Protein AF-A0A3M1H164-F1 (afdb_monomer_lite)

Sequence (115 aa):
DPVALRGERWFLGRIYHYPGGGVHHGVPLSNYGGWWLVGATILGLFAWIDRRLPAEPQRAGAGLGALFYLSIMAFCVGVAGWIGAWEVAVSGGLIASPIAALALGRALLGQPRRG

pLDDT: mean 81.48, std 11.84, range [47.69, 97.38]

Foldseek 3Di:
DLLLCLQPLDPNNVPDADVVFDDPSRDHVVVVVVVVVVVCVVVVVCVVVVVVDDDDDDDPCPLVVLVVVVVVLVVVLVSCVVSPVPVCNVVSCVVCPVVVVVSVCCVVVVDDPPD

Structure (mmCIF, N/CA/C/O backbone):
data_AF-A0A3M1H164-F1
#
_entry.id   AF-A0A3M1H164-F1
#
loop_
_atom_site.group_PDB
_atom_site.id
_atom_site.type_symbol
_atom_site.label_atom_id
_atom_site.label_alt_id
_atom_site.label_comp_id
_atom_site.label_asym_id
_atom_site.label_entity_id
_atom_site.label_seq_id
_atom_site.pdbx_PDB_ins_code
_atom_site.Cartn_x
_atom_site.Cartn_y
_atom_site.Cartn_z
_atom_site.occupancy
_atom_site.B_iso_or_equiv
_atom_site.auth_seq_id
_atom_site.auth_comp_id
_atom_site.auth_asym_id
_atom_site.auth_atom_id
_atom_site.pdbx_PDB_model_num
ATOM 1 N N . ASP A 1 1 ? -5.702 1.147 6.148 1.00 69.75 1 ASP A N 1
ATOM 2 C CA . ASP A 1 1 ? -7.058 1.523 6.588 1.00 69.75 1 ASP A CA 1
ATOM 3 C C . ASP A 1 1 ? -7.427 1.054 7.996 1.00 69.75 1 ASP A C 1
ATOM 5 O O . ASP A 1 1 ? -7.745 1.908 8.809 1.00 69.75 1 ASP A O 1
ATOM 9 N N . PRO A 1 2 ? -7.295 -0.234 8.375 1.00 69.25 2 PRO A N 1
ATOM 10 C CA . PRO A 1 2 ? -7.718 -0.703 9.707 1.00 69.25 2 PRO A CA 1
ATOM 11 C C . PRO A 1 2 ? -7.019 -0.007 10.885 1.00 69.25 2 PRO A C 1
ATOM 13 O O . PRO A 1 2 ? -7.591 0.126 11.960 1.00 69.25 2 PRO A O 1
ATOM 16 N N . VAL A 1 3 ? -5.781 0.453 10.670 1.00 68.50 3 VAL A N 1
ATOM 17 C CA . VAL A 1 3 ? -5.001 1.274 11.612 1.00 68.50 3 VAL A CA 1
ATOM 18 C C . VAL A 1 3 ? -5.655 2.638 11.858 1.00 68.50 3 VAL A C 1
ATOM 20 O O . VAL A 1 3 ? -5.666 3.114 12.989 1.00 68.50 3 VAL A O 1
ATOM 23 N N . ALA A 1 4 ? -6.243 3.246 10.823 1.00 64.56 4 ALA A N 1
ATOM 24 C CA . ALA A 1 4 ? -6.838 4.576 10.900 1.00 64.56 4 ALA A CA 1
ATOM 25 C C . ALA A 1 4 ? -8.094 4.616 11.781 1.00 64.56 4 ALA A C 1
ATOM 27 O O . ALA A 1 4 ? -8.417 5.676 12.294 1.00 64.56 4 ALA A O 1
ATOM 28 N N . LEU A 1 5 ? -8.746 3.468 12.000 1.00 61.28 5 LEU A N 1
ATOM 29 C CA . LEU A 1 5 ? -9.949 3.320 12.825 1.00 61.28 5 LEU A CA 1
ATOM 30 C C . LEU A 1 5 ? -9.649 2.935 14.286 1.00 61.28 5 LEU A C 1
ATOM 32 O O . LEU A 1 5 ? -10.569 2.693 15.064 1.00 61.28 5 LEU A O 1
ATOM 36 N N . ARG A 1 6 ? -8.374 2.856 14.699 1.00 67.62 6 ARG A N 1
ATOM 37 C CA . ARG A 1 6 ? -7.979 2.397 16.049 1.00 67.62 6 ARG A CA 1
ATOM 38 C C . ARG A 1 6 ? -8.120 3.467 17.143 1.00 67.62 6 ARG A C 1
ATOM 40 O O . ARG A 1 6 ? -7.290 3.518 18.048 1.00 67.62 6 ARG A O 1
ATOM 47 N N . GLY A 1 7 ? -9.189 4.266 17.102 1.00 67.81 7 GLY A N 1
ATOM 48 C CA . GLY A 1 7 ? -9.614 5.148 18.197 1.00 67.81 7 GLY A CA 1
ATOM 49 C C . GLY A 1 7 ? -8.476 5.970 18.810 1.00 67.81 7 GLY A C 1
ATOM 50 O O . GLY A 1 7 ? -7.792 6.710 18.116 1.00 67.81 7 GLY A O 1
ATOM 51 N N . GLU A 1 8 ? -8.245 5.813 20.116 1.00 67.50 8 GLU A N 1
ATOM 52 C CA . GLU A 1 8 ? -7.199 6.538 20.863 1.00 67.50 8 GLU A CA 1
ATOM 53 C C . GLU A 1 8 ? -5.760 6.103 20.558 1.00 67.50 8 GLU A C 1
ATOM 55 O O . GLU A 1 8 ? -4.817 6.780 20.954 1.00 67.50 8 GLU A O 1
ATOM 60 N N . ARG A 1 9 ? -5.568 4.974 19.870 1.00 71.69 9 ARG A N 1
ATOM 61 C CA . ARG A 1 9 ? -4.235 4.413 19.598 1.00 71.69 9 ARG A CA 1
ATOM 62 C C . ARG A 1 9 ? -3.594 4.985 18.338 1.00 71.69 9 ARG A C 1
ATOM 64 O O . ARG A 1 9 ? -2.428 4.715 18.071 1.00 71.69 9 ARG A O 1
ATOM 71 N N . TRP A 1 10 ? -4.345 5.749 17.550 1.00 76.56 10 TRP A N 1
ATOM 72 C CA . TRP A 1 10 ? -3.853 6.402 16.346 1.00 76.56 10 TRP A CA 1
ATOM 73 C C . TRP A 1 10 ? -4.555 7.740 16.145 1.00 76.56 10 TRP A C 1
ATOM 75 O O . TRP A 1 10 ? -5.766 7.829 16.308 1.00 76.56 10 TRP A O 1
ATOM 85 N N . PHE A 1 11 ? -3.815 8.778 15.755 1.00 76.75 11 PHE A N 1
ATOM 86 C CA . PHE A 1 11 ? -4.332 10.152 15.755 1.00 76.75 11 PHE A CA 1
ATOM 87 C C . PHE A 1 11 ? -5.584 10.355 14.875 1.00 76.75 11 PHE A C 1
ATOM 89 O O . PHE A 1 11 ? -6.436 11.172 15.215 1.00 76.75 11 PHE A O 1
ATOM 96 N N . LEU A 1 12 ? -5.740 9.590 13.782 1.00 71.25 12 LEU A N 1
ATOM 97 C CA . LEU A 1 12 ? -6.947 9.632 12.940 1.00 71.25 12 LEU A CA 1
ATOM 98 C C . LEU A 1 12 ? -8.152 8.905 13.553 1.00 71.25 12 LEU A C 1
ATOM 100 O O . LEU A 1 12 ? -9.280 9.200 13.176 1.00 71.25 12 LEU A O 1
ATOM 104 N N . GLY A 1 13 ? -7.950 8.001 14.512 1.00 67.62 13 GLY A N 1
ATOM 105 C CA . GLY A 1 13 ? -8.997 7.112 15.018 1.00 67.62 13 GLY A CA 1
ATOM 106 C C . GLY A 1 13 ? -10.146 7.805 15.743 1.00 67.62 13 GLY A C 1
ATOM 107 O O . GLY A 1 13 ? -11.212 7.214 15.879 1.00 67.62 13 GLY A O 1
ATOM 108 N N . ARG A 1 14 ? -9.965 9.057 16.181 1.00 66.06 14 ARG A N 1
ATOM 109 C CA . ARG A 1 14 ? -11.033 9.868 16.791 1.00 66.06 14 ARG A CA 1
ATOM 110 C C . ARG A 1 14 ? -11.841 10.702 15.791 1.00 66.06 14 ARG A C 1
ATOM 112 O O . ARG A 1 14 ? -12.930 11.144 16.133 1.00 66.06 14 ARG A O 1
ATOM 119 N N . ILE A 1 15 ? -11.321 10.930 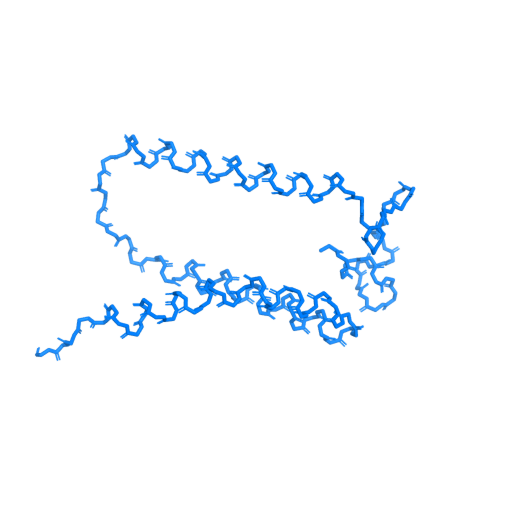14.585 1.00 76.88 15 ILE A N 1
ATOM 120 C CA . ILE A 1 15 ? -11.947 11.797 13.566 1.00 76.88 15 ILE A CA 1
ATOM 121 C C . ILE A 1 15 ? -12.382 11.027 12.317 1.00 76.88 15 ILE A C 1
ATOM 123 O O . ILE A 1 15 ? -13.244 11.491 11.577 1.00 76.88 15 ILE A O 1
ATOM 127 N N . TYR A 1 16 ? -11.811 9.846 12.091 1.00 73.00 16 TYR A N 1
ATOM 128 C CA . TYR A 1 16 ? -12.071 9.017 10.929 1.00 73.00 16 TYR A CA 1
ATOM 129 C C . TYR A 1 16 ? -12.880 7.787 11.334 1.00 73.00 16 TYR A C 1
ATOM 131 O O . TYR A 1 16 ? -12.412 6.945 12.097 1.00 73.00 16 TYR A O 1
ATOM 139 N N . HIS A 1 17 ? -14.104 7.694 10.824 1.00 73.25 17 HIS A N 1
ATOM 140 C CA . HIS A 1 17 ? -14.969 6.532 10.986 1.00 73.25 17 HIS A CA 1
ATOM 141 C C . HIS A 1 17 ? -15.867 6.376 9.757 1.00 73.25 17 HIS A C 1
ATOM 143 O O . HIS A 1 17 ? -16.212 7.361 9.105 1.00 73.25 17 HIS A O 1
ATOM 149 N N . TYR A 1 18 ? -16.260 5.139 9.447 1.00 76.56 18 TYR A N 1
ATOM 150 C CA . TYR A 1 18 ? -17.259 4.867 8.416 1.00 76.56 18 TYR A CA 1
ATOM 151 C C . TYR A 1 18 ? -18.661 4.880 9.044 1.00 76.56 18 TYR A C 1
ATOM 153 O O . TYR A 1 18 ? -18.923 4.060 9.932 1.00 76.56 18 TYR A O 1
ATOM 161 N N . PRO A 1 19 ? -19.575 5.771 8.611 1.00 67.19 19 PRO A N 1
ATOM 162 C CA . PRO A 1 19 ? -20.966 5.742 9.052 1.00 67.19 19 PRO A CA 1
ATOM 163 C C . PRO A 1 19 ? -21.597 4.394 8.673 1.00 67.19 19 PRO A C 1
ATOM 165 O O . PRO A 1 19 ? -21.598 4.019 7.504 1.00 67.19 19 PRO A O 1
ATOM 168 N N . GLY A 1 20 ? -22.086 3.642 9.663 1.00 70.06 20 GLY A N 1
ATOM 169 C CA . GLY A 1 20 ? -22.611 2.278 9.478 1.00 70.06 20 GLY A CA 1
ATOM 170 C C . GLY A 1 20 ? -21.599 1.149 9.720 1.00 70.06 20 GLY A C 1
ATOM 171 O O . GLY A 1 20 ? -21.988 -0.016 9.744 1.00 70.06 20 GLY A O 1
ATOM 172 N N . GLY A 1 21 ? -20.326 1.477 9.966 1.00 74.12 21 GLY A N 1
ATOM 173 C CA . GLY A 1 21 ? -19.271 0.494 10.196 1.00 74.12 21 GLY A CA 1
ATOM 174 C C . GLY A 1 21 ? -18.958 -0.359 8.963 1.00 74.12 21 GLY A C 1
ATOM 175 O O . GLY A 1 21 ? -19.438 -0.126 7.856 1.00 74.12 21 GLY A O 1
ATOM 176 N N . GLY A 1 22 ? -18.110 -1.365 9.150 1.00 79.44 22 GLY A N 1
ATOM 177 C CA . GLY A 1 22 ? -17.683 -2.251 8.077 1.00 79.44 22 GLY A CA 1
ATOM 178 C C . GLY A 1 22 ? -17.251 -3.608 8.607 1.00 79.44 22 GLY A C 1
ATOM 179 O O . GLY A 1 22 ? -16.784 -3.722 9.740 1.00 79.44 22 GLY A O 1
ATOM 180 N N . VAL A 1 23 ? -17.429 -4.639 7.781 1.00 79.06 23 VAL A N 1
ATOM 181 C CA . VAL A 1 23 ? -17.295 -6.052 8.177 1.00 79.06 23 VAL A CA 1
ATOM 182 C C . VAL A 1 23 ? -15.882 -6.387 8.663 1.00 79.06 23 VAL A C 1
ATOM 184 O O . VAL A 1 23 ? -15.720 -7.200 9.567 1.00 79.06 23 VAL A O 1
ATOM 187 N N . HIS A 1 24 ? -14.854 -5.745 8.104 1.00 79.31 24 HIS A N 1
ATOM 188 C CA . HIS A 1 24 ? -13.462 -6.040 8.426 1.00 79.31 24 HIS A CA 1
ATOM 189 C C . HIS A 1 24 ? -12.812 -4.862 9.164 1.00 79.31 24 HIS A C 1
ATOM 191 O O . HIS A 1 24 ? -12.486 -3.839 8.565 1.00 79.31 24 HIS A O 1
ATOM 197 N N . HIS A 1 25 ? -12.642 -4.993 10.484 1.00 78.81 25 HIS A N 1
ATOM 198 C CA . HIS A 1 25 ? -12.101 -3.953 11.377 1.00 78.81 25 HIS A CA 1
ATOM 199 C C . HIS A 1 25 ? -12.802 -2.581 11.279 1.00 78.81 25 HIS A C 1
ATOM 201 O O . HIS A 1 25 ? -12.156 -1.550 11.454 1.00 78.81 25 HIS A O 1
ATOM 207 N N . GLY A 1 26 ? -14.105 -2.549 10.980 1.00 78.50 26 GLY A N 1
ATOM 208 C CA . GLY A 1 26 ? -14.851 -1.300 10.791 1.00 78.50 26 GLY A CA 1
ATOM 209 C C . GLY A 1 26 ? -14.694 -0.675 9.401 1.00 78.50 26 GLY A C 1
ATOM 210 O O . GLY A 1 26 ? -15.292 0.365 9.140 1.00 78.50 26 GLY A O 1
ATOM 211 N N . VAL A 1 27 ? -13.931 -1.311 8.505 1.00 82.00 27 VAL A N 1
ATOM 212 C CA . VAL A 1 27 ? -13.742 -0.890 7.113 1.00 82.00 27 VAL A CA 1
ATOM 213 C C . VAL A 1 27 ? -14.751 -1.617 6.213 1.00 82.00 27 VAL A C 1
ATOM 215 O O . VAL A 1 27 ? -14.841 -2.851 6.263 1.00 82.00 27 VAL A O 1
ATOM 218 N N . PRO A 1 28 ? -15.534 -0.902 5.387 1.00 86.50 28 PRO A N 1
ATOM 219 C CA . PRO A 1 28 ? -16.487 -1.521 4.476 1.00 86.50 28 PRO A CA 1
ATOM 220 C C . PRO A 1 28 ? -15.773 -2.193 3.297 1.00 86.50 28 PRO A C 1
ATOM 222 O O . PRO A 1 28 ? -14.730 -1.734 2.830 1.00 86.50 28 PRO A O 1
ATOM 225 N N . LEU A 1 29 ? -16.368 -3.261 2.757 1.00 87.06 29 LEU A N 1
ATOM 226 C CA . LEU A 1 29 ? -15.820 -3.975 1.593 1.00 87.06 29 LEU A CA 1
ATOM 227 C C . LEU A 1 29 ? -15.684 -3.076 0.353 1.00 87.06 29 LEU A C 1
ATOM 229 O O . LEU A 1 29 ? -14.777 -3.273 -0.453 1.00 87.06 29 LEU A O 1
ATOM 233 N N . SER A 1 30 ? -16.529 -2.048 0.235 1.00 86.75 30 SER A N 1
ATOM 234 C CA . SER A 1 30 ? -16.448 -1.044 -0.830 1.00 86.75 30 SER A CA 1
ATOM 235 C C . SER A 1 30 ? -15.122 -0.281 -0.835 1.00 86.75 30 SER A C 1
ATOM 237 O O . SER A 1 30 ? -14.636 0.050 -1.912 1.00 86.75 30 SER A O 1
ATOM 239 N N . ASN A 1 31 ? -14.492 -0.055 0.324 1.00 88.56 31 ASN A N 1
ATOM 240 C CA . ASN A 1 31 ? -13.179 0.588 0.388 1.00 88.56 31 ASN A CA 1
ATOM 241 C C . ASN A 1 31 ? -12.092 -0.303 -0.232 1.00 88.56 31 ASN A C 1
ATOM 243 O O . ASN A 1 31 ? -11.313 0.149 -1.069 1.00 88.56 31 ASN A O 1
ATOM 247 N N . TYR A 1 32 ? -12.077 -1.591 0.119 1.00 87.62 32 TYR A N 1
ATOM 248 C CA . TYR A 1 32 ? -11.153 -2.560 -0.477 1.00 87.62 32 TYR A CA 1
ATOM 249 C C . TYR A 1 32 ? -11.356 -2.673 -1.992 1.00 87.62 32 TYR A C 1
ATOM 251 O O . TYR A 1 32 ? -10.387 -2.626 -2.750 1.00 87.62 32 TYR A O 1
ATOM 259 N N . GLY A 1 33 ? -12.615 -2.758 -2.434 1.00 90.44 33 GLY A N 1
ATOM 260 C CA . GLY A 1 33 ? -12.966 -2.771 -3.854 1.00 90.44 33 GLY A CA 1
ATOM 261 C C . GLY A 1 33 ? -12.543 -1.492 -4.582 1.00 90.44 33 GLY A C 1
ATOM 262 O O . GLY A 1 33 ? -12.009 -1.566 -5.686 1.00 90.44 33 GLY A O 1
ATOM 263 N N . GLY A 1 34 ? -12.707 -0.329 -3.947 1.00 90.69 34 GLY A N 1
ATOM 264 C CA . GLY A 1 34 ? -12.271 0.959 -4.480 1.00 90.69 34 GLY A CA 1
ATOM 265 C C . GLY A 1 34 ? -10.761 1.011 -4.705 1.00 90.69 34 GLY A C 1
ATOM 266 O O . GLY A 1 34 ? -10.318 1.345 -5.801 1.00 90.69 34 GLY A O 1
ATOM 267 N N . TRP A 1 35 ? -9.962 0.603 -3.715 1.00 91.31 35 TRP A N 1
ATOM 268 C CA . TRP A 1 35 ? -8.504 0.538 -3.859 1.00 91.31 35 TRP A CA 1
ATOM 269 C C . TRP A 1 35 ? -8.056 -0.451 -4.932 1.00 91.31 35 TRP A C 1
ATOM 271 O O . TRP A 1 35 ? -7.139 -0.145 -5.695 1.00 91.31 35 TRP A O 1
ATOM 281 N N . TRP A 1 36 ? -8.716 -1.606 -5.029 1.00 93.00 36 TRP A N 1
ATOM 282 C CA . TRP A 1 36 ? -8.447 -2.566 -6.096 1.00 93.00 36 TRP A CA 1
ATOM 283 C C . TRP A 1 36 ? -8.733 -1.964 -7.476 1.00 93.00 36 TRP A C 1
ATOM 285 O O . TRP A 1 36 ? -7.883 -2.040 -8.360 1.00 93.00 36 TRP A O 1
ATOM 295 N N . LEU A 1 37 ? -9.883 -1.304 -7.648 1.00 96.00 37 LEU A N 1
ATOM 296 C CA . LEU A 1 37 ? -10.272 -0.671 -8.909 1.00 96.00 37 LEU A CA 1
ATOM 297 C C . LEU A 1 37 ? -9.309 0.454 -9.299 1.00 96.00 37 LEU A C 1
ATOM 299 O O . LEU A 1 37 ? -8.876 0.516 -10.448 1.00 96.00 37 LEU A O 1
ATOM 303 N N . VAL A 1 38 ? -8.947 1.324 -8.353 1.00 96.50 38 VAL A N 1
ATOM 304 C CA . VAL A 1 38 ? -7.987 2.414 -8.581 1.00 96.50 38 VAL A CA 1
ATOM 305 C C . VAL A 1 38 ? -6.629 1.840 -8.977 1.00 96.50 38 VAL A C 1
ATOM 307 O O . VAL A 1 38 ? -6.065 2.257 -9.986 1.00 96.50 38 VAL A O 1
ATOM 310 N N . GLY A 1 39 ? -6.134 0.838 -8.245 1.00 92.12 39 GLY A N 1
ATOM 311 C CA . GLY A 1 39 ? -4.879 0.159 -8.563 1.00 92.12 39 GLY A CA 1
ATOM 312 C C . GLY A 1 39 ? -4.895 -0.488 -9.950 1.00 92.12 39 GLY A C 1
ATOM 313 O O . GLY A 1 39 ? -3.990 -0.249 -10.747 1.00 92.12 39 GLY A O 1
ATOM 314 N N . ALA A 1 40 ? -5.945 -1.245 -10.275 1.00 95.00 40 ALA A N 1
ATOM 315 C CA . ALA A 1 40 ? -6.118 -1.873 -11.584 1.00 95.00 40 ALA A CA 1
ATOM 316 C C . ALA A 1 40 ? -6.202 -0.838 -12.715 1.00 95.00 40 ALA A C 1
ATOM 318 O O . ALA A 1 40 ? -5.598 -1.026 -13.768 1.00 95.00 40 ALA A O 1
ATOM 319 N N . THR A 1 41 ? -6.896 0.278 -12.481 1.00 97.38 41 THR A N 1
ATOM 320 C CA . THR A 1 41 ? -7.014 1.377 -13.448 1.00 97.38 41 THR A CA 1
ATOM 321 C C . THR A 1 41 ? -5.660 2.026 -13.700 1.00 97.38 41 THR A C 1
ATOM 323 O O . THR A 1 41 ? -5.260 2.171 -14.851 1.00 97.38 41 THR A O 1
ATOM 326 N N . ILE A 1 42 ? -4.920 2.366 -12.640 1.00 94.44 42 ILE A N 1
ATOM 327 C CA . ILE A 1 42 ? -3.580 2.954 -12.750 1.00 94.44 42 ILE A CA 1
ATOM 328 C C . ILE A 1 42 ? -2.659 2.003 -13.516 1.00 94.44 42 ILE A C 1
ATOM 330 O O . ILE A 1 42 ? -2.071 2.406 -14.516 1.00 94.44 42 ILE A O 1
ATOM 334 N N . LEU A 1 43 ? -2.566 0.737 -13.100 1.00 91.94 43 LEU A N 1
ATOM 335 C CA . LEU A 1 43 ? -1.706 -0.253 -13.756 1.00 91.94 43 LEU A CA 1
ATOM 336 C C . LEU A 1 43 ? -2.102 -0.485 -15.219 1.00 91.94 43 LEU A C 1
ATOM 338 O O . LEU A 1 43 ? -1.230 -0.549 -16.083 1.00 91.94 43 LEU A O 1
ATOM 342 N N . GLY A 1 44 ? -3.402 -0.576 -15.508 1.00 95.06 44 GLY A N 1
ATOM 343 C CA . GLY A 1 44 ? -3.920 -0.750 -16.863 1.00 95.06 44 GLY A CA 1
ATOM 344 C C . GLY A 1 44 ? -3.608 0.441 -17.768 1.00 95.06 44 GLY A C 1
ATOM 345 O O . GLY A 1 44 ? -3.147 0.249 -18.892 1.00 95.06 44 GLY A O 1
ATOM 346 N N . LEU A 1 45 ? -3.793 1.666 -17.269 1.00 95.00 45 LEU A N 1
ATOM 347 C CA . LEU A 1 45 ? -3.443 2.887 -17.995 1.00 95.00 45 LEU A CA 1
ATOM 348 C C . LEU A 1 45 ? -1.936 2.984 -18.224 1.00 95.00 45 LEU A C 1
ATOM 350 O O . LEU A 1 45 ? -1.525 3.233 -19.353 1.00 95.00 45 LEU A O 1
ATOM 354 N N . PHE A 1 46 ? -1.115 2.728 -17.202 1.00 89.25 46 PHE A N 1
ATOM 355 C CA . PHE A 1 46 ? 0.339 2.705 -17.354 1.00 89.25 46 PHE A CA 1
ATOM 356 C C . PHE A 1 46 ? 0.762 1.689 -18.411 1.00 89.25 46 PHE A C 1
ATOM 358 O O . PHE A 1 46 ? 1.457 2.063 -19.346 1.00 89.25 46 PHE A O 1
ATOM 365 N N . ALA A 1 47 ? 0.282 0.446 -18.336 1.00 90.06 47 ALA A N 1
ATOM 366 C CA . ALA A 1 47 ? 0.601 -0.580 -19.326 1.00 90.06 47 ALA A CA 1
ATOM 367 C C . ALA A 1 47 ? 0.132 -0.203 -20.742 1.00 90.06 47 ALA A C 1
ATOM 369 O O . ALA A 1 47 ? 0.805 -0.513 -21.723 1.00 90.06 47 ALA A O 1
ATOM 370 N N . TRP A 1 48 ? -1.016 0.462 -20.876 1.00 92.94 48 TRP A N 1
ATOM 371 C CA . TRP A 1 48 ? -1.521 0.923 -22.169 1.00 92.94 48 TRP A CA 1
ATOM 372 C C . TRP A 1 48 ? -0.687 2.067 -22.756 1.00 92.94 48 TRP A C 1
ATOM 374 O O . TRP A 1 48 ? -0.389 2.040 -23.950 1.00 92.94 48 TRP A O 1
ATOM 384 N N . ILE A 1 49 ? -0.288 3.041 -21.931 1.00 90.94 49 ILE A N 1
ATOM 385 C CA . ILE A 1 49 ? 0.585 4.152 -22.333 1.00 90.94 49 ILE A CA 1
ATOM 386 C C . ILE A 1 49 ? 1.968 3.617 -22.715 1.00 90.94 49 ILE A C 1
ATOM 388 O O . ILE A 1 49 ? 2.476 3.954 -23.780 1.00 90.94 49 ILE A O 1
ATOM 392 N N . ASP A 1 50 ? 2.550 2.753 -21.884 1.00 86.38 50 ASP A N 1
ATOM 393 C CA . ASP A 1 50 ? 3.910 2.229 -22.054 1.00 86.38 50 ASP A CA 1
ATOM 394 C C . ASP A 1 50 ? 4.055 1.452 -23.373 1.00 86.38 50 ASP A C 1
ATOM 396 O O . ASP A 1 50 ? 5.042 1.590 -24.085 1.00 86.38 50 ASP A O 1
ATOM 400 N N . ARG A 1 51 ? 3.005 0.729 -23.790 1.00 87.25 51 ARG A N 1
ATOM 401 C CA . ARG A 1 51 ? 2.955 0.035 -25.094 1.00 87.25 51 ARG A CA 1
ATOM 402 C C . ARG A 1 51 ? 2.893 0.966 -26.306 1.00 87.25 51 ARG A C 1
ATOM 404 O O . ARG A 1 51 ? 3.085 0.497 -27.425 1.00 87.25 51 ARG A O 1
ATOM 411 N N . ARG A 1 52 ? 2.551 2.241 -26.112 1.00 89.56 52 ARG A N 1
ATOM 412 C CA . ARG A 1 52 ? 2.428 3.253 -27.174 1.00 89.56 52 ARG A CA 1
ATOM 413 C C . ARG A 1 52 ? 3.616 4.207 -27.224 1.00 89.56 52 ARG A C 1
ATOM 415 O O . ARG A 1 52 ? 3.714 4.982 -28.173 1.00 89.56 52 ARG A O 1
ATOM 422 N N . LEU A 1 53 ? 4.487 4.172 -26.221 1.00 84.19 53 LEU A N 1
ATOM 423 C CA . LEU A 1 53 ? 5.702 4.970 -26.185 1.00 84.19 53 LEU A CA 1
ATOM 424 C C . LEU A 1 53 ? 6.864 4.184 -26.814 1.00 84.19 53 LEU A C 1
ATOM 426 O O . LEU A 1 53 ? 6.916 2.958 -26.695 1.00 84.19 53 LEU A O 1
ATOM 430 N N . PRO A 1 54 ? 7.797 4.861 -27.504 1.00 80.44 54 PRO A N 1
ATOM 431 C CA . PRO A 1 54 ? 9.038 4.228 -27.928 1.00 80.44 54 PRO A CA 1
ATOM 432 C C . PRO A 1 54 ? 9.817 3.729 -26.704 1.00 80.44 54 PRO A C 1
ATOM 434 O O . PRO A 1 54 ? 9.751 4.325 -25.629 1.00 80.44 54 PRO A O 1
ATOM 437 N N . ALA A 1 55 ? 10.545 2.622 -26.870 1.00 73.31 55 ALA A N 1
ATOM 438 C CA . ALA A 1 55 ? 11.333 2.035 -25.795 1.00 73.31 55 ALA A CA 1
ATOM 439 C C . ALA A 1 55 ? 12.428 3.014 -25.345 1.00 73.31 55 ALA A C 1
ATOM 441 O O . ALA A 1 55 ? 13.430 3.207 -26.032 1.00 73.31 55 ALA A O 1
ATOM 442 N N . GLU A 1 56 ? 12.230 3.629 -24.184 1.00 66.44 56 GLU A N 1
ATOM 443 C CA . GLU A 1 56 ? 13.232 4.472 -23.542 1.00 66.44 56 GLU A CA 1
ATOM 444 C C . GLU A 1 56 ? 14.251 3.600 -22.788 1.00 66.44 56 GLU A C 1
ATOM 446 O O . GLU A 1 56 ? 13.866 2.600 -22.165 1.00 66.44 56 GLU A O 1
ATOM 451 N N . PRO A 1 57 ? 15.549 3.962 -22.786 1.00 61.19 57 PRO A N 1
ATOM 452 C CA . PRO A 1 57 ? 16.526 3.299 -21.939 1.00 61.19 57 PRO A CA 1
ATOM 453 C C . PRO A 1 57 ? 16.069 3.349 -20.478 1.00 61.19 57 PRO A C 1
ATOM 455 O O . PRO A 1 57 ? 15.550 4.360 -19.998 1.00 61.19 57 PRO A O 1
ATOM 458 N N . GLN A 1 58 ? 16.248 2.231 -19.772 1.00 61.50 58 GLN A N 1
ATOM 459 C CA . GLN A 1 58 ? 15.752 2.037 -18.414 1.00 61.50 58 GLN A CA 1
ATOM 460 C C . GLN A 1 58 ? 16.220 3.186 -17.507 1.00 61.50 58 GLN A C 1
ATOM 462 O O . GLN A 1 58 ? 17.404 3.316 -17.196 1.00 61.50 58 GLN A O 1
ATOM 467 N N . ARG A 1 59 ? 15.285 4.065 -17.121 1.00 58.84 59 ARG A N 1
ATOM 468 C CA . ARG A 1 59 ? 15.599 5.278 -16.356 1.00 58.84 59 ARG A CA 1
ATOM 469 C C . ARG A 1 59 ? 16.237 4.898 -15.020 1.00 58.84 59 ARG A C 1
ATOM 471 O O . ARG A 1 59 ? 15.688 4.083 -14.276 1.00 58.84 59 ARG A O 1
ATOM 478 N N . ALA A 1 60 ? 17.334 5.571 -14.673 1.00 57.44 60 ALA A N 1
ATOM 479 C CA . ALA A 1 60 ? 18.141 5.359 -13.464 1.00 57.44 60 ALA A CA 1
ATOM 480 C C . ALA A 1 60 ? 17.408 5.564 -12.108 1.00 57.44 60 ALA A C 1
ATOM 482 O O . ALA A 1 60 ? 18.040 5.562 -11.058 1.00 57.44 60 ALA A O 1
ATOM 483 N N . GLY A 1 61 ? 16.079 5.720 -12.095 1.00 61.78 61 GLY A N 1
ATOM 484 C CA . GLY A 1 61 ? 15.258 5.950 -10.901 1.00 61.78 61 GLY A CA 1
ATOM 485 C C . GLY A 1 61 ? 14.357 4.783 -10.477 1.00 61.78 61 GLY A C 1
ATOM 486 O O . GLY A 1 61 ? 13.711 4.880 -9.436 1.00 61.78 61 GLY A O 1
ATOM 487 N N . ALA A 1 62 ? 14.301 3.676 -11.228 1.00 70.06 62 ALA A N 1
ATOM 488 C CA . ALA A 1 62 ? 13.406 2.553 -10.906 1.00 70.06 62 ALA A CA 1
ATOM 489 C C . ALA A 1 62 ? 13.665 1.961 -9.502 1.00 70.06 62 ALA A C 1
ATOM 491 O O . ALA A 1 62 ? 12.727 1.623 -8.779 1.00 70.06 62 ALA A O 1
ATOM 492 N N . GLY A 1 63 ? 14.934 1.912 -9.081 1.00 78.06 63 GLY A N 1
ATOM 493 C CA . GLY A 1 63 ? 15.320 1.475 -7.736 1.00 78.06 63 GLY A CA 1
ATOM 494 C C . GLY A 1 63 ? 14.864 2.430 -6.628 1.00 78.06 63 GLY A C 1
ATOM 495 O O . GLY A 1 63 ? 14.457 1.970 -5.567 1.00 78.06 63 GLY A O 1
ATOM 496 N N . LEU A 1 64 ? 14.858 3.744 -6.884 1.00 82.19 64 LEU A N 1
ATOM 497 C CA . LEU A 1 64 ? 14.382 4.746 -5.922 1.00 82.19 64 LEU A CA 1
ATOM 498 C C . LEU A 1 64 ? 12.869 4.647 -5.715 1.00 82.19 64 LEU A C 1
ATOM 500 O O . LEU A 1 64 ? 12.407 4.705 -4.580 1.00 82.19 64 LEU A O 1
ATOM 504 N N . GLY A 1 65 ? 12.104 4.430 -6.791 1.00 82.38 65 GLY A N 1
ATOM 505 C CA . GLY A 1 65 ? 10.659 4.200 -6.697 1.00 82.38 65 GLY A CA 1
ATOM 506 C C . GLY A 1 65 ? 10.322 2.947 -5.882 1.00 82.38 65 GLY A C 1
ATOM 507 O O . GLY A 1 65 ? 9.479 2.998 -4.987 1.00 82.38 65 GLY A O 1
ATOM 508 N N . ALA A 1 66 ? 11.031 1.840 -6.133 1.00 83.75 66 ALA A N 1
ATOM 509 C CA . ALA A 1 66 ? 10.871 0.607 -5.364 1.00 83.75 66 ALA A CA 1
ATOM 510 C C . ALA A 1 66 ? 11.264 0.788 -3.888 1.00 83.75 66 ALA A C 1
ATOM 512 O O . ALA A 1 66 ? 10.522 0.372 -2.999 1.00 83.75 66 ALA A O 1
ATOM 513 N N . LEU A 1 67 ? 12.393 1.451 -3.621 1.00 87.00 67 LEU A N 1
ATOM 514 C CA . LEU A 1 67 ? 12.848 1.748 -2.264 1.00 87.00 67 LEU A CA 1
ATOM 515 C C . LEU A 1 67 ? 11.829 2.608 -1.512 1.00 87.00 67 LEU A C 1
ATOM 517 O O . LEU A 1 67 ? 11.504 2.308 -0.365 1.00 87.00 67 LEU A O 1
ATOM 521 N N . PHE A 1 68 ? 11.289 3.642 -2.158 1.00 89.31 68 PHE A N 1
ATOM 522 C CA . PHE A 1 68 ? 10.288 4.520 -1.562 1.00 89.31 68 PHE A CA 1
ATOM 523 C C . PHE A 1 68 ? 9.007 3.757 -1.210 1.00 89.31 68 PHE A C 1
ATOM 525 O O . PHE A 1 68 ? 8.532 3.843 -0.078 1.00 89.31 68 PHE A O 1
ATOM 532 N N . TYR A 1 69 ? 8.499 2.934 -2.133 1.00 88.06 69 TYR A N 1
ATOM 533 C CA . TYR A 1 69 ? 7.329 2.093 -1.880 1.00 88.06 69 TYR A CA 1
ATOM 534 C C . TYR A 1 69 ? 7.554 1.118 -0.714 1.00 88.06 69 TYR A C 1
ATOM 536 O O . TYR A 1 69 ? 6.724 1.025 0.192 1.00 88.06 69 TYR A O 1
ATOM 544 N N . LEU A 1 70 ? 8.697 0.422 -0.694 1.00 90.31 70 LEU A N 1
ATOM 545 C CA . LEU A 1 70 ? 9.043 -0.502 0.389 1.00 90.31 70 LEU A CA 1
ATOM 546 C C . LEU A 1 70 ? 9.220 0.221 1.730 1.00 90.31 70 LEU A C 1
ATOM 548 O O . LEU A 1 70 ? 8.833 -0.324 2.760 1.00 90.31 70 LEU A O 1
ATOM 552 N N . SER A 1 71 ? 9.729 1.455 1.722 1.00 91.62 71 SER A N 1
ATOM 553 C CA . SER A 1 71 ? 9.863 2.288 2.924 1.00 91.62 71 SER A CA 1
ATOM 554 C C . SER A 1 71 ? 8.501 2.669 3.502 1.00 91.62 71 SER A C 1
ATOM 556 O O . SER A 1 71 ? 8.289 2.530 4.706 1.00 91.62 71 SER A O 1
ATOM 558 N N . ILE A 1 72 ? 7.550 3.077 2.652 1.00 92.56 72 ILE A N 1
ATOM 559 C CA . ILE A 1 72 ? 6.164 3.342 3.070 1.00 92.56 72 ILE A CA 1
ATOM 560 C C . ILE A 1 72 ? 5.543 2.075 3.661 1.00 92.56 72 ILE A C 1
ATOM 562 O O . ILE A 1 72 ? 4.928 2.123 4.724 1.00 92.56 72 ILE A O 1
ATOM 566 N N . MET A 1 73 ? 5.728 0.931 3.003 1.00 91.25 73 MET A N 1
ATOM 567 C CA . MET A 1 73 ? 5.167 -0.334 3.469 1.00 91.25 73 MET A CA 1
ATOM 568 C C . MET A 1 73 ? 5.752 -0.761 4.821 1.00 91.25 73 MET A C 1
ATOM 570 O O . MET A 1 73 ? 5.003 -1.100 5.736 1.00 91.25 73 MET A O 1
ATOM 574 N N . ALA A 1 74 ? 7.077 -0.690 4.974 1.00 92.62 74 ALA A N 1
ATOM 575 C CA . ALA A 1 74 ? 7.762 -0.981 6.229 1.00 92.62 74 ALA A CA 1
ATOM 576 C C . ALA A 1 74 ? 7.289 -0.051 7.354 1.00 92.62 74 ALA A C 1
ATOM 578 O O . ALA A 1 74 ? 7.020 -0.514 8.461 1.00 92.62 74 ALA A O 1
ATOM 579 N N . PHE A 1 75 ? 7.107 1.238 7.056 1.00 92.94 75 PHE A N 1
ATOM 580 C CA . PHE A 1 75 ? 6.531 2.196 7.993 1.00 92.94 75 PHE A CA 1
ATOM 581 C C . PHE A 1 75 ? 5.103 1.808 8.403 1.00 92.94 75 PHE A C 1
ATOM 583 O O . PHE A 1 75 ? 4.815 1.729 9.594 1.00 92.94 75 PHE A O 1
ATOM 590 N N . CYS A 1 76 ? 4.214 1.499 7.453 1.00 91.56 76 CYS A N 1
ATOM 591 C CA . CYS A 1 76 ? 2.835 1.103 7.753 1.00 91.56 76 CYS A CA 1
ATOM 592 C C . CYS A 1 76 ? 2.755 -0.172 8.605 1.00 91.56 76 CYS A C 1
ATOM 594 O O . CYS A 1 76 ? 1.974 -0.220 9.556 1.00 91.56 76 CYS A O 1
ATOM 596 N N . VAL A 1 77 ? 3.566 -1.186 8.290 1.00 91.81 77 VAL A N 1
ATOM 597 C CA . VAL A 1 77 ? 3.658 -2.426 9.077 1.00 91.81 77 VAL A CA 1
ATOM 598 C C . VAL A 1 77 ? 4.229 -2.143 10.466 1.00 91.81 77 VAL A C 1
ATOM 600 O O . VAL A 1 77 ? 3.687 -2.631 11.454 1.00 91.81 77 VAL A O 1
ATOM 603 N N . GLY A 1 78 ? 5.273 -1.316 10.559 1.00 92.62 78 GLY A N 1
ATOM 604 C CA . GLY A 1 78 ? 5.885 -0.912 11.823 1.00 92.62 78 GLY A CA 1
ATOM 605 C C . GLY A 1 78 ? 4.912 -0.166 12.734 1.00 92.62 78 GLY A C 1
ATOM 606 O O . GLY A 1 78 ? 4.822 -0.485 13.914 1.00 92.62 78 GLY A O 1
ATOM 607 N N . VAL A 1 79 ? 4.121 0.761 12.185 1.00 89.62 79 VAL A N 1
ATOM 608 C CA . VAL A 1 79 ? 3.055 1.459 12.919 1.00 89.62 79 VAL A CA 1
ATOM 609 C C . VAL A 1 79 ? 1.961 0.485 13.353 1.00 89.62 79 VAL A C 1
ATOM 611 O O . VAL A 1 79 ? 1.544 0.526 14.508 1.00 89.62 79 VAL A O 1
ATOM 614 N N . ALA A 1 80 ? 1.507 -0.404 12.460 1.00 89.50 80 ALA A N 1
ATOM 615 C CA . ALA A 1 80 ? 0.499 -1.414 12.788 1.00 89.50 80 ALA A CA 1
ATOM 616 C C . ALA A 1 80 ? 0.970 -2.333 13.923 1.00 89.50 80 ALA A C 1
ATOM 618 O O . ALA A 1 80 ? 0.191 -2.634 14.826 1.00 89.50 80 ALA A O 1
ATOM 619 N N . GLY A 1 81 ? 2.252 -2.707 13.902 1.00 89.88 81 GLY A N 1
ATOM 620 C CA . GLY A 1 81 ? 2.944 -3.317 15.024 1.00 89.88 81 GLY A CA 1
ATOM 621 C C . GLY A 1 81 ? 2.842 -2.408 16.240 1.00 89.88 81 GLY A C 1
ATOM 622 O O . GLY A 1 81 ? 2.065 -2.673 17.132 1.00 89.88 81 GLY A O 1
ATOM 623 N N . TRP A 1 82 ? 3.519 -1.271 16.270 1.00 89.44 82 TRP A N 1
ATOM 624 C CA . TRP A 1 82 ? 3.598 -0.391 17.441 1.00 89.44 82 TRP A CA 1
ATOM 625 C C . TRP A 1 82 ? 2.272 -0.132 18.200 1.00 89.44 82 TRP A C 1
ATOM 627 O O . TRP A 1 82 ? 2.271 -0.125 19.429 1.00 89.44 82 TRP A O 1
ATOM 637 N N . ILE A 1 83 ? 1.132 -0.009 17.509 1.00 85.88 83 ILE A N 1
ATOM 638 C CA . ILE A 1 83 ? -0.194 0.212 18.129 1.00 85.88 83 ILE A CA 1
ATOM 639 C C . ILE A 1 83 ? -0.936 -1.068 18.587 1.00 85.88 83 ILE A C 1
ATOM 641 O O . ILE A 1 83 ? -2.087 -1.006 19.042 1.00 85.88 83 ILE A O 1
ATOM 645 N N . GLY A 1 84 ? -0.319 -2.240 18.436 1.00 85.31 84 GLY A N 1
ATOM 646 C CA . GLY A 1 84 ? -0.857 -3.549 18.815 1.00 85.31 84 GLY A CA 1
ATOM 647 C C . GLY A 1 84 ? -1.784 -4.200 17.779 1.00 85.31 84 GLY A C 1
ATOM 648 O O . GLY A 1 84 ? -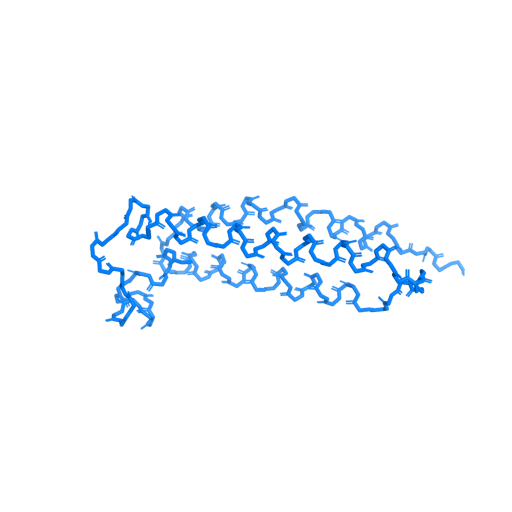2.516 -5.127 18.118 1.00 85.31 84 GLY A O 1
ATOM 649 N N . ALA A 1 85 ? -1.796 -3.742 16.525 1.00 87.56 85 ALA A N 1
ATOM 650 C CA . ALA A 1 85 ? -2.607 -4.316 15.446 1.00 87.56 85 ALA A CA 1
ATOM 651 C C . ALA A 1 85 ? -1.845 -5.430 14.698 1.00 87.56 85 ALA A C 1
ATOM 653 O O . ALA A 1 85 ? -1.591 -5.332 13.497 1.00 87.56 85 ALA A O 1
ATOM 654 N N . TRP A 1 86 ? -1.487 -6.501 15.418 1.00 86.81 86 TRP A N 1
ATOM 655 C CA . TRP A 1 86 ? -0.612 -7.574 14.915 1.00 86.81 86 TRP A CA 1
ATOM 656 C C . TRP A 1 86 ? -1.147 -8.288 13.673 1.00 86.81 86 TRP A C 1
ATOM 658 O O . TRP A 1 86 ? -0.376 -8.574 12.765 1.00 86.81 86 TRP A O 1
ATOM 668 N N . GLU A 1 87 ? -2.458 -8.512 13.586 1.00 87.44 87 GLU A N 1
ATOM 669 C CA . GLU A 1 87 ? -3.088 -9.118 12.403 1.00 87.44 87 GLU A CA 1
ATOM 670 C C . GLU A 1 87 ? -2.808 -8.300 11.135 1.00 87.44 87 GLU A C 1
ATOM 672 O O . GLU A 1 87 ? -2.404 -8.853 10.116 1.00 87.44 87 GLU A O 1
ATOM 677 N N . VAL A 1 88 ? -2.925 -6.970 11.230 1.00 87.94 88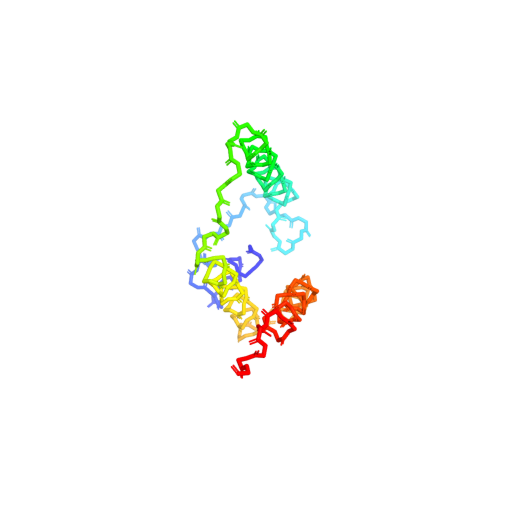 VAL A N 1
ATOM 678 C CA . VAL A 1 88 ? -2.681 -6.033 10.122 1.00 87.94 88 VAL A CA 1
ATOM 679 C C . VAL A 1 88 ? -1.191 -5.949 9.791 1.00 87.94 88 VAL A C 1
ATOM 681 O O . VAL A 1 88 ? -0.820 -5.859 8.620 1.00 87.94 88 VAL A O 1
ATOM 684 N N . ALA A 1 89 ? -0.330 -5.983 10.811 1.00 89.94 89 ALA A N 1
ATOM 685 C CA . ALA A 1 89 ? 1.118 -5.969 10.635 1.00 89.94 89 ALA A CA 1
ATOM 686 C C . ALA A 1 89 ? 1.607 -7.238 9.919 1.00 89.94 89 ALA A C 1
ATOM 688 O O . ALA A 1 89 ? 2.342 -7.149 8.935 1.00 89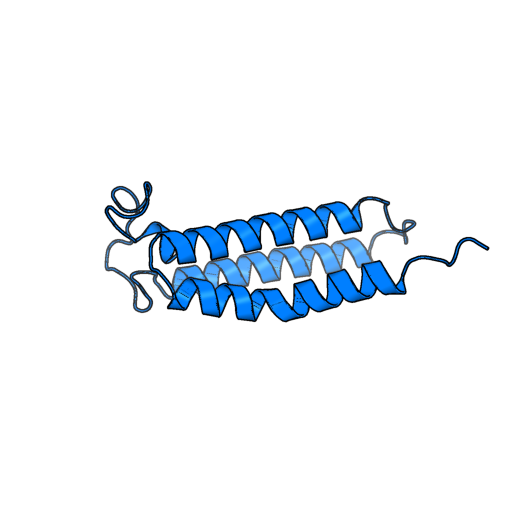.94 89 ALA A O 1
ATOM 689 N N . VAL A 1 90 ? 1.152 -8.413 10.365 1.00 92.75 90 VAL A N 1
ATOM 690 C CA . VAL A 1 90 ? 1.515 -9.707 9.774 1.00 92.75 90 VAL A CA 1
ATOM 691 C C . VAL A 1 90 ? 0.954 -9.827 8.363 1.0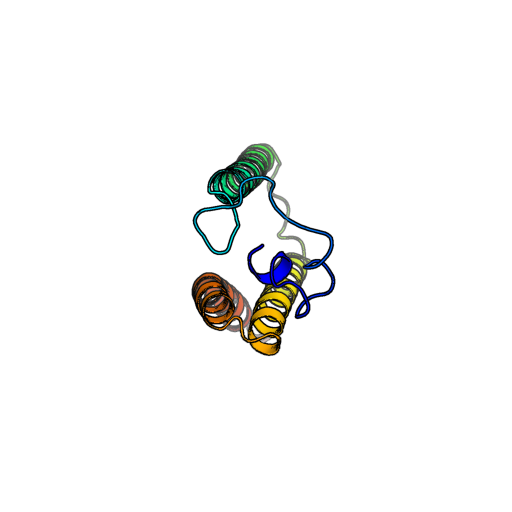0 92.75 90 VAL A C 1
ATOM 693 O O . VAL A 1 90 ? 1.706 -10.150 7.446 1.00 92.75 90 VAL A O 1
ATOM 696 N N . SER A 1 91 ? -0.328 -9.513 8.149 1.00 91.06 91 SER A N 1
ATOM 697 C CA . SER A 1 91 ? -0.923 -9.592 6.812 1.00 91.06 91 SER A CA 1
ATOM 698 C C . SER A 1 91 ? -0.238 -8.632 5.835 1.00 91.06 91 SER A C 1
ATOM 700 O O . SER A 1 91 ? 0.085 -9.022 4.715 1.00 91.06 91 SER A O 1
ATOM 702 N N . GLY A 1 92 ? 0.047 -7.396 6.263 1.00 89.06 92 GLY A N 1
ATOM 703 C CA . GLY A 1 92 ? 0.773 -6.410 5.459 1.00 89.06 92 GLY A CA 1
ATOM 704 C C . GLY A 1 92 ? 2.199 -6.855 5.124 1.00 89.06 92 GLY A C 1
ATOM 705 O O . GLY A 1 92 ? 2.612 -6.776 3.967 1.00 89.06 92 GLY A O 1
ATOM 706 N N . GLY A 1 93 ? 2.927 -7.389 6.108 1.00 92.25 93 GLY A N 1
ATOM 707 C CA . GLY A 1 93 ? 4.275 -7.924 5.916 1.00 92.25 93 GLY A CA 1
ATOM 708 C C . GLY A 1 93 ? 4.310 -9.116 4.956 1.00 92.25 93 GLY A C 1
ATOM 709 O O . GLY A 1 93 ? 5.136 -9.146 4.043 1.00 92.25 93 GLY A O 1
ATOM 710 N N . LEU A 1 94 ? 3.376 -10.062 5.100 1.00 93.88 94 LEU A N 1
ATOM 711 C CA . LEU A 1 94 ? 3.263 -11.222 4.213 1.00 93.88 94 LEU A CA 1
ATOM 712 C C . LEU A 1 94 ? 2.990 -10.803 2.767 1.00 93.88 94 LEU A C 1
ATOM 714 O O . LEU A 1 94 ? 3.675 -11.290 1.872 1.00 93.88 94 LEU A O 1
ATOM 718 N N . ILE A 1 95 ? 2.067 -9.863 2.538 1.00 90.38 95 ILE A N 1
ATOM 719 C CA . ILE A 1 95 ? 1.757 -9.337 1.197 1.00 90.38 95 ILE A CA 1
ATOM 720 C C . ILE A 1 95 ? 2.972 -8.628 0.577 1.00 90.38 95 ILE A C 1
ATOM 722 O O . ILE A 1 95 ? 3.226 -8.762 -0.619 1.00 90.38 95 ILE A O 1
ATOM 726 N N . ALA A 1 96 ? 3.742 -7.884 1.374 1.00 89.88 96 ALA A N 1
ATOM 727 C CA . ALA A 1 96 ? 4.905 -7.141 0.893 1.00 89.88 96 ALA A CA 1
ATOM 728 C C . ALA A 1 96 ? 6.126 -8.032 0.600 1.00 89.88 96 ALA A C 1
ATOM 730 O O . ALA A 1 96 ? 6.952 -7.691 -0.252 1.00 89.88 96 ALA A O 1
ATOM 731 N N . SER A 1 97 ? 6.249 -9.169 1.293 1.00 90.19 97 SER A N 1
ATOM 732 C CA . SER A 1 97 ? 7.456 -10.003 1.282 1.00 90.19 97 SER A CA 1
ATOM 733 C C . SER A 1 97 ? 7.889 -10.531 -0.097 1.00 90.19 97 SER A C 1
ATOM 735 O O . SER A 1 97 ? 9.083 -10.425 -0.389 1.00 90.19 97 SER A O 1
ATOM 737 N N . PRO A 1 98 ? 7.006 -11.000 -1.010 1.00 90.88 98 PRO A N 1
ATOM 738 C CA . PRO A 1 98 ? 7.443 -11.491 -2.316 1.00 90.88 98 PRO A CA 1
ATOM 739 C C . PRO A 1 98 ? 7.978 -10.354 -3.189 1.00 90.88 98 PRO A C 1
ATOM 741 O O . PRO A 1 98 ? 8.967 -10.517 -3.899 1.00 90.88 98 PRO A O 1
ATOM 744 N N . ILE A 1 99 ? 7.358 -9.173 -3.103 1.00 87.19 99 ILE A N 1
ATOM 745 C CA . ILE A 1 99 ? 7.771 -7.981 -3.853 1.00 87.19 99 ILE A CA 1
ATOM 746 C C . ILE A 1 99 ? 9.135 -7.500 -3.352 1.00 87.19 99 ILE A C 1
ATOM 748 O O . ILE A 1 99 ? 10.024 -7.221 -4.157 1.00 87.19 99 ILE A O 1
ATOM 752 N N . ALA A 1 100 ? 9.324 -7.456 -2.032 1.00 87.75 100 ALA A N 1
ATOM 753 C CA . ALA A 1 100 ? 10.601 -7.110 -1.420 1.00 87.75 100 ALA A CA 1
ATOM 754 C C . ALA A 1 100 ? 11.706 -8.108 -1.806 1.00 87.75 100 ALA A C 1
ATOM 756 O O . ALA A 1 100 ? 12.799 -7.691 -2.187 1.00 87.75 100 ALA A O 1
ATOM 757 N N . ALA A 1 101 ? 11.409 -9.412 -1.784 1.00 89.44 101 ALA A N 1
ATOM 758 C CA . ALA A 1 101 ? 12.346 -10.460 -2.184 1.00 89.44 101 ALA A CA 1
ATOM 759 C C . ALA A 1 101 ? 12.754 -10.337 -3.661 1.00 89.44 101 ALA A C 1
ATOM 761 O O . ALA A 1 101 ? 13.937 -10.429 -3.984 1.00 89.44 101 ALA A O 1
ATOM 762 N N . LEU A 1 102 ? 11.801 -10.064 -4.558 1.00 87.50 102 LEU A N 1
ATOM 763 C CA . LEU A 1 102 ? 12.079 -9.839 -5.978 1.00 87.50 102 LEU A CA 1
ATOM 764 C C . LEU A 1 102 ? 12.915 -8.575 -6.212 1.00 87.50 102 LEU A C 1
ATOM 766 O O . LEU A 1 102 ? 13.850 -8.599 -7.015 1.00 87.50 102 LEU A O 1
ATOM 770 N N . ALA A 1 103 ? 12.601 -7.476 -5.521 1.00 85.00 103 ALA A N 1
ATOM 771 C CA . ALA A 1 103 ? 13.356 -6.229 -5.616 1.00 85.00 103 ALA A CA 1
ATOM 772 C C . ALA A 1 103 ? 14.802 -6.410 -5.127 1.00 85.00 103 ALA A C 1
ATOM 774 O O . ALA A 1 103 ? 15.740 -5.993 -5.808 1.00 85.00 103 ALA A O 1
ATOM 775 N N . LEU A 1 104 ? 14.985 -7.095 -3.994 1.00 85.00 104 LEU A N 1
ATOM 776 C CA . LEU A 1 104 ? 16.298 -7.408 -3.440 1.00 85.00 104 LEU A CA 1
ATOM 777 C C . LEU A 1 104 ? 17.085 -8.352 -4.356 1.00 85.00 104 LEU A C 1
ATOM 779 O O . LEU A 1 104 ? 18.239 -8.075 -4.669 1.00 85.00 104 LEU A O 1
ATOM 783 N N . GLY A 1 105 ? 16.459 -9.425 -4.845 1.00 84.88 105 GL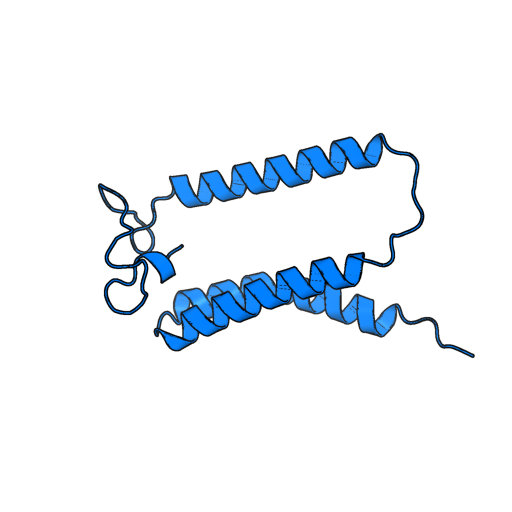Y A N 1
ATOM 784 C CA . GLY A 1 105 ? 17.085 -10.358 -5.781 1.00 84.88 105 GLY A CA 1
ATOM 785 C C . GLY A 1 105 ? 17.565 -9.658 -7.052 1.00 84.88 105 GLY A C 1
ATOM 786 O O . GLY A 1 105 ? 18.694 -9.872 -7.484 1.00 84.88 105 GLY A O 1
ATOM 787 N N . ARG A 1 106 ? 16.762 -8.743 -7.608 1.00 82.50 106 ARG A N 1
ATOM 788 C CA . ARG A 1 106 ? 17.165 -7.918 -8.757 1.00 82.50 106 ARG A CA 1
ATOM 789 C C . ARG A 1 106 ? 18.317 -6.968 -8.438 1.00 82.50 106 ARG A C 1
ATOM 791 O O . ARG A 1 106 ? 19.201 -6.818 -9.273 1.00 82.50 106 ARG A O 1
ATOM 798 N N . ALA A 1 107 ? 18.331 -6.350 -7.260 1.00 80.19 107 ALA A N 1
ATOM 799 C CA . ALA A 1 107 ? 19.413 -5.456 -6.852 1.00 80.19 107 ALA A CA 1
ATOM 800 C C . ALA A 1 107 ? 20.742 -6.202 -6.630 1.00 80.19 107 ALA A C 1
ATOM 802 O O . ALA A 1 107 ? 21.798 -5.697 -7.007 1.00 80.19 107 ALA A O 1
ATOM 803 N N . LEU A 1 108 ? 20.688 -7.404 -6.049 1.00 81.56 108 LEU A N 1
ATOM 804 C CA . LEU A 1 108 ? 21.868 -8.221 -5.755 1.00 81.56 108 LEU A CA 1
ATOM 805 C C . LEU A 1 108 ? 22.422 -8.929 -7.001 1.00 81.56 108 LEU A C 1
ATOM 807 O O . LEU A 1 108 ? 23.635 -8.986 -7.178 1.00 81.56 108 LEU A O 1
ATOM 811 N N . LEU A 1 109 ? 21.550 -9.457 -7.868 1.00 80.38 109 LEU A N 1
ATOM 812 C CA . LEU A 1 109 ? 21.941 -10.215 -9.067 1.00 80.38 109 LEU A CA 1
ATOM 813 C C . LEU A 1 109 ? 22.149 -9.330 -10.307 1.00 80.38 109 LEU A C 1
ATOM 815 O O . LEU A 1 109 ? 22.819 -9.746 -11.246 1.00 80.38 109 LEU A O 1
ATOM 819 N N . GLY A 1 110 ? 21.567 -8.128 -10.329 1.00 64.94 110 GLY A N 1
ATOM 820 C CA . GLY A 1 110 ? 21.629 -7.188 -11.452 1.00 64.94 110 GLY A CA 1
ATOM 821 C C . GLY A 1 110 ? 22.832 -6.240 -11.444 1.00 64.94 110 GLY A C 1
ATOM 822 O O . GLY A 1 110 ? 22.930 -5.398 -12.332 1.00 64.94 110 GLY A O 1
ATOM 823 N N . GLN A 1 111 ? 23.742 -6.343 -10.470 1.00 58.09 111 GLN A N 1
ATOM 824 C CA . GLN A 1 111 ? 25.020 -5.625 -10.501 1.00 58.09 111 GLN A CA 1
ATOM 825 C C . GLN A 1 111 ? 25.911 -6.255 -11.588 1.00 58.09 111 GLN A C 1
ATOM 827 O O . GLN A 1 111 ? 26.310 -7.414 -11.432 1.00 58.09 111 GLN A O 1
ATOM 832 N N . PRO A 1 112 ? 26.275 -5.538 -12.673 1.00 48.97 112 PRO A N 1
ATOM 833 C CA . PRO A 1 112 ? 27.362 -5.997 -13.518 1.00 48.97 112 PRO A CA 1
ATOM 834 C C . PRO A 1 112 ? 28.601 -6.054 -12.627 1.00 48.97 112 PRO A C 1
ATOM 836 O O . PRO A 1 112 ? 28.967 -5.049 -12.013 1.00 48.97 112 PRO A O 1
ATOM 839 N N . ARG A 1 113 ? 29.234 -7.229 -12.531 1.00 49.94 113 ARG A N 1
ATOM 840 C CA . ARG A 1 113 ? 30.582 -7.342 -11.971 1.00 49.94 113 ARG A CA 1
ATOM 841 C C . ARG A 1 113 ? 31.445 -6.327 -12.717 1.00 49.94 113 ARG A C 1
ATOM 843 O O . ARG A 1 113 ? 31.712 -6.516 -13.899 1.00 49.94 113 ARG A O 1
ATOM 850 N N . ARG A 1 114 ? 31.812 -5.231 -12.049 1.00 47.69 114 ARG A N 1
ATOM 851 C CA . ARG A 1 114 ? 32.853 -4.319 -12.521 1.00 47.69 114 ARG A CA 1
ATOM 852 C C . ARG A 1 114 ? 34.151 -5.126 -12.506 1.00 47.69 114 ARG A C 1
ATOM 854 O O . ARG A 1 114 ? 34.736 -5.305 -11.440 1.00 47.69 114 ARG A O 1
ATOM 861 N N . GLY A 1 115 ? 34.462 -5.734 -13.648 1.00 50.00 115 GLY A N 1
ATOM 862 C CA . GLY A 1 115 ? 35.796 -6.221 -13.984 1.00 50.00 115 GLY A CA 1
ATOM 863 C C . GLY A 1 115 ? 36.676 -5.061 -14.404 1.00 50.00 115 GLY A C 1
ATOM 864 O O . GLY A 1 115 ? 36.111 -4.064 -14.912 1.00 50.00 115 GLY A O 1
#

Secondary structure (DSSP, 8-state):
-TTTT-GGGSGGGGT---TT--TBTTB-HHHHHHHHHHHHHHHHHHHHHHTTS------TTHHHHHHHHHHHHHHHHHHHHHTT-HHHHHHHHHHHHHHHHHHHHHHHHSS----

Radius of gyration: 18.4 Å; chains: 1; bounding box: 58×23×49 Å